Protein AF-A0A813J7F5-F1 (afdb_monomer_lite)

Structure (mmCIF, N/CA/C/O backbone):
data_AF-A0A813J7F5-F1
#
_entry.id   AF-A0A813J7F5-F1
#
loop_
_atom_site.group_PDB
_atom_site.id
_atom_site.type_symbol
_atom_site.label_atom_id
_atom_site.label_alt_id
_atom_site.label_comp_id
_atom_site.label_asym_id
_atom_site.label_entity_id
_atom_site.label_seq_id
_atom_site.pdbx_PDB_ins_code
_atom_site.Cartn_x
_atom_site.Cartn_y
_atom_site.Cartn_z
_atom_site.occupancy
_atom_site.B_iso_or_equiv
_atom_site.auth_seq_id
_atom_site.auth_comp_id
_atom_site.auth_asym_id
_atom_site.auth_atom_id
_atom_site.pdbx_PDB_model_num
ATOM 1 N N . MET A 1 1 ? 12.318 -2.238 -0.661 1.00 79.94 1 MET A N 1
ATOM 2 C CA . MET A 1 1 ? 11.262 -1.235 -0.391 1.00 79.94 1 MET A CA 1
ATOM 3 C C . MET A 1 1 ? 10.010 -1.870 0.189 1.00 79.94 1 MET A C 1
ATOM 5 O O . MET A 1 1 ? 9.597 -1.449 1.256 1.00 79.94 1 MET A O 1
ATOM 9 N N . THR A 1 2 ? 9.482 -2.937 -0.419 1.00 89.25 2 THR A N 1
ATOM 10 C CA . THR A 1 2 ? 8.242 -3.607 0.018 1.00 89.25 2 THR A CA 1
ATOM 11 C C . THR A 1 2 ? 8.204 -3.971 1.503 1.00 89.25 2 THR A C 1
ATOM 13 O O . THR A 1 2 ? 7.215 -3.682 2.153 1.00 89.25 2 THR A O 1
ATOM 16 N N . TYR A 1 3 ? 9.285 -4.516 2.073 1.00 92.06 3 TYR A N 1
ATOM 17 C CA . TYR A 1 3 ? 9.325 -4.882 3.497 1.00 92.06 3 TYR A CA 1
ATOM 18 C C . TYR A 1 3 ? 9.144 -3.683 4.445 1.00 92.06 3 TYR A C 1
ATOM 20 O O . TYR A 1 3 ? 8.334 -3.736 5.362 1.00 92.06 3 TYR A O 1
ATOM 28 N N . VAL A 1 4 ? 9.859 -2.577 4.206 1.00 93.44 4 VAL A N 1
ATOM 29 C CA . VAL A 1 4 ? 9.778 -1.371 5.053 1.00 93.44 4 VAL A CA 1
ATOM 30 C C . VAL A 1 4 ? 8.402 -0.718 4.930 1.00 93.44 4 VAL A C 1
ATOM 32 O O . VAL A 1 4 ? 7.794 -0.359 5.935 1.00 93.44 4 VAL A O 1
ATOM 35 N N . THR A 1 5 ? 7.881 -0.622 3.706 1.00 93.44 5 THR A N 1
ATOM 36 C CA . THR A 1 5 ? 6.537 -0.101 3.438 1.00 93.44 5 THR A CA 1
ATOM 37 C C . THR A 1 5 ? 5.457 -0.983 4.075 1.00 93.44 5 THR A C 1
ATOM 39 O O . THR A 1 5 ? 4.522 -0.463 4.677 1.00 93.44 5 THR A O 1
ATOM 42 N N . ALA A 1 6 ? 5.616 -2.309 4.027 1.00 95.19 6 ALA A N 1
ATOM 43 C CA . ALA A 1 6 ? 4.715 -3.252 4.684 1.00 95.19 6 ALA A CA 1
ATOM 44 C C . ALA A 1 6 ? 4.719 -3.075 6.205 1.00 95.19 6 ALA A C 1
ATOM 46 O O . ALA A 1 6 ? 3.648 -3.042 6.804 1.00 95.19 6 ALA A O 1
ATOM 47 N N . ILE A 1 7 ? 5.891 -2.905 6.832 1.00 95.62 7 ILE A N 1
ATOM 48 C CA . ILE A 1 7 ? 5.987 -2.608 8.270 1.00 95.62 7 ILE A CA 1
ATOM 49 C C . ILE A 1 7 ? 5.227 -1.323 8.599 1.00 95.62 7 ILE A C 1
ATOM 51 O O . ILE A 1 7 ? 4.398 -1.330 9.506 1.00 95.62 7 ILE A O 1
ATOM 55 N N . TYR A 1 8 ? 5.483 -0.246 7.853 1.00 95.44 8 TYR A N 1
ATOM 56 C CA . TYR A 1 8 ? 4.850 1.051 8.085 1.00 95.44 8 TYR A CA 1
ATOM 57 C C . TYR A 1 8 ? 3.318 0.971 8.029 1.00 95.44 8 TYR A C 1
ATOM 59 O O . TYR A 1 8 ? 2.645 1.435 8.951 1.00 95.44 8 TYR A O 1
ATOM 67 N N . PHE A 1 9 ? 2.763 0.348 6.984 1.00 94.88 9 PHE A N 1
ATOM 68 C CA . PHE A 1 9 ? 1.312 0.222 6.845 1.00 94.88 9 PHE A CA 1
ATOM 69 C C . PHE A 1 9 ? 0.712 -0.737 7.867 1.00 94.88 9 PHE A C 1
ATOM 71 O O . PHE A 1 9 ? -0.298 -0.390 8.464 1.00 94.88 9 PHE A O 1
ATOM 78 N N . THR A 1 10 ? 1.356 -1.876 8.143 1.00 95.38 10 THR A N 1
ATOM 79 C CA . THR A 1 10 ? 0.877 -2.817 9.172 1.00 95.38 10 THR A CA 1
ATOM 80 C C . THR A 1 10 ? 0.790 -2.121 10.528 1.00 95.38 10 THR A C 1
ATOM 82 O O . THR A 1 10 ? -0.249 -2.160 11.168 1.00 95.38 10 THR A O 1
ATOM 85 N N . GLN A 1 11 ? 1.845 -1.413 10.948 1.00 94.75 11 GLN A N 1
ATOM 86 C CA . GLN A 1 11 ? 1.847 -0.698 12.228 1.00 94.75 11 GLN A CA 1
ATOM 87 C C . GLN A 1 11 ? 0.780 0.399 12.280 1.00 94.75 11 GLN A C 1
ATOM 89 O O . GLN A 1 11 ? 0.086 0.530 13.286 1.00 94.75 11 GLN A O 1
ATOM 94 N N . SER A 1 12 ? 0.638 1.165 11.196 1.00 94.19 12 SER A N 1
ATOM 95 C CA . SER A 1 12 ? -0.349 2.246 11.116 1.00 94.19 12 SER A CA 1
ATOM 96 C C . SER A 1 12 ? -1.778 1.704 11.180 1.00 94.19 12 SER A C 1
ATOM 98 O O . SER A 1 12 ? -2.596 2.220 11.933 1.00 94.19 12 SER A O 1
ATOM 100 N N . VAL A 1 13 ? -2.064 0.628 10.442 1.00 93.62 13 VAL A N 1
ATOM 101 C CA . VAL A 1 13 ? -3.379 -0.022 10.423 1.00 93.62 13 VAL A CA 1
ATOM 102 C C . VAL A 1 13 ? -3.691 -0.678 11.761 1.00 93.62 13 VAL A C 1
ATOM 104 O O . VAL A 1 13 ? -4.778 -0.463 12.283 1.00 93.62 13 VAL A O 1
ATOM 107 N N . THR A 1 14 ? -2.753 -1.417 12.360 1.00 93.56 14 THR A N 1
ATOM 108 C CA . THR A 1 14 ? -2.957 -2.009 13.690 1.00 93.56 14 THR A CA 1
ATOM 109 C C . THR A 1 14 ? -3.259 -0.931 14.733 1.00 93.56 14 THR A C 1
ATOM 111 O O . THR A 1 14 ? -4.200 -1.088 15.502 1.00 93.56 14 THR A O 1
ATOM 114 N N . ALA A 1 15 ? -2.528 0.191 14.727 1.00 93.19 15 ALA A N 1
ATOM 115 C CA . ALA A 1 15 ? -2.793 1.301 15.641 1.00 93.19 15 ALA A CA 1
ATOM 116 C C . ALA A 1 15 ? -4.198 1.899 15.444 1.00 93.19 15 ALA A C 1
ATOM 118 O O . ALA A 1 15 ? -4.894 2.166 16.424 1.00 93.19 15 ALA A O 1
ATOM 119 N N . THR A 1 16 ? -4.634 2.068 14.191 1.00 91.25 16 THR A N 1
ATOM 120 C CA . THR A 1 16 ? -5.993 2.521 13.872 1.00 91.25 16 THR A CA 1
ATOM 121 C C . THR A 1 16 ? -7.043 1.512 14.334 1.00 91.25 16 THR A C 1
ATOM 123 O O . THR A 1 16 ? -7.972 1.911 15.027 1.00 91.25 16 THR A O 1
ATOM 126 N N . LEU A 1 17 ? -6.895 0.221 14.028 1.00 90.31 17 LEU A N 1
ATOM 127 C CA . LEU A 1 17 ? -7.863 -0.811 14.422 1.00 90.31 17 LEU A CA 1
ATOM 128 C C . LEU A 1 17 ? -8.023 -0.885 15.947 1.00 90.31 17 LEU A C 1
ATOM 130 O O . LEU A 1 17 ? -9.146 -0.816 16.434 1.00 90.31 17 LEU A O 1
ATOM 134 N N . THR A 1 18 ? -6.925 -0.878 16.708 1.00 91.31 18 THR A N 1
ATOM 135 C CA . THR A 1 18 ? -6.985 -0.841 18.181 1.00 91.31 18 THR A CA 1
ATOM 136 C C . THR A 1 18 ? -7.651 0.434 18.710 1.00 91.31 18 THR A C 1
ATOM 138 O O . THR A 1 18 ? -8.311 0.407 19.744 1.00 91.31 18 THR A O 1
ATOM 141 N N . SER A 1 19 ? -7.526 1.570 18.014 1.00 89.25 19 SER A N 1
ATOM 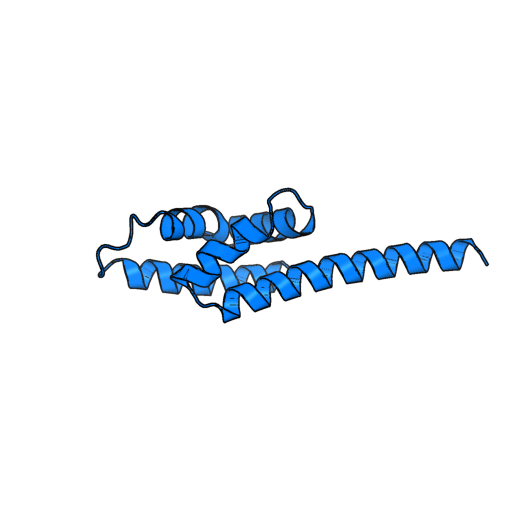142 C CA . SER A 1 19 ? -8.232 2.799 18.408 1.00 89.25 19 SER A CA 1
ATOM 143 C C . SER A 1 19 ? -9.745 2.748 18.152 1.00 89.25 19 SER A C 1
ATOM 145 O O . SER A 1 19 ? -10.496 3.477 18.803 1.00 89.25 19 SER A O 1
ATOM 147 N N . LEU A 1 20 ? -10.197 1.884 17.235 1.00 87.56 20 LEU A N 1
ATOM 148 C CA . LEU A 1 20 ? -11.612 1.691 16.908 1.00 87.56 20 LEU A CA 1
ATOM 149 C C . LEU A 1 20 ? -12.312 0.714 17.866 1.00 87.56 20 LEU A C 1
ATOM 151 O O . LEU A 1 20 ? -13.526 0.827 18.025 1.00 87.56 20 LEU A O 1
ATOM 155 N N . GLU A 1 21 ? -11.562 -0.144 18.575 1.00 84.94 21 GLU A N 1
ATOM 156 C CA . GLU A 1 21 ? -12.063 -1.139 19.551 1.00 84.94 21 GLU A CA 1
ATOM 157 C C . GLU A 1 21 ? -12.828 -0.551 20.767 1.00 84.94 21 GLU A C 1
ATOM 159 O O . GLU A 1 21 ? -13.271 -1.260 21.668 1.00 84.94 21 GLU A O 1
ATOM 164 N N . GLY A 1 22 ? -12.977 0.775 20.837 1.00 80.00 22 GLY A N 1
ATOM 165 C CA . GLY A 1 22 ? -13.755 1.472 21.868 1.00 80.00 22 GLY A CA 1
ATOM 166 C C . GLY A 1 22 ? -14.829 2.417 21.328 1.00 80.00 22 GLY A C 1
ATOM 167 O O . GLY A 1 22 ? -15.550 3.028 22.118 1.00 80.00 22 GLY A O 1
ATOM 168 N N . THR A 1 23 ? -14.940 2.575 20.005 1.00 81.19 23 THR A N 1
ATOM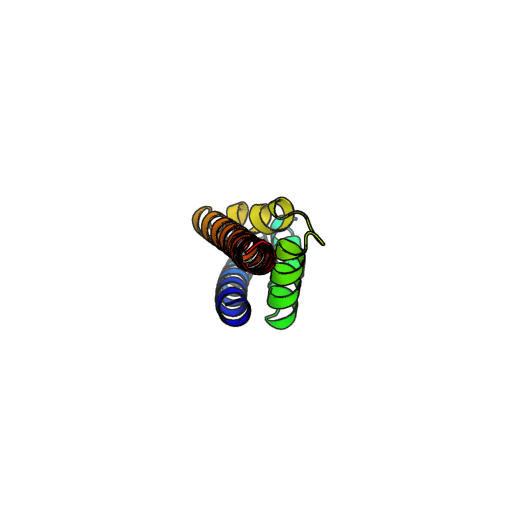 169 C CA . THR A 1 23 ? -15.857 3.540 19.370 1.00 81.19 23 THR A CA 1
ATOM 170 C C . THR A 1 23 ? -17.109 2.885 18.784 1.00 81.19 23 THR A C 1
ATOM 172 O O . THR A 1 23 ? -18.017 3.595 18.353 1.00 81.19 23 THR A O 1
ATOM 175 N N . GLY A 1 24 ? -17.183 1.546 18.778 1.00 75.94 24 GLY A N 1
ATOM 176 C CA . GLY A 1 24 ? -18.279 0.787 18.163 1.00 75.94 24 GLY A CA 1
ATOM 177 C C . GLY A 1 24 ? -18.246 0.791 16.629 1.00 75.94 24 GLY A C 1
ATOM 178 O O . GLY A 1 24 ? -19.236 0.440 15.993 1.00 75.94 24 GLY A O 1
ATOM 179 N N . GLN A 1 25 ? -17.125 1.210 16.031 1.00 77.62 25 GLN A N 1
ATOM 180 C CA . GLN A 1 25 ? -16.921 1.299 14.579 1.00 77.62 25 GLN A CA 1
ATOM 181 C C . GLN A 1 25 ? -16.085 0.130 14.015 1.00 77.62 25 GLN A C 1
ATOM 183 O O . GLN A 1 25 ? -15.701 0.140 12.843 1.00 77.62 25 GLN A O 1
ATOM 188 N N . GLU A 1 26 ? -15.824 -0.876 14.853 1.00 74.25 26 GLU A N 1
ATOM 189 C CA . GLU A 1 26 ? -15.062 -2.099 14.556 1.00 74.25 26 GLU A CA 1
ATOM 190 C C . GLU A 1 26 ? -15.635 -2.881 13.368 1.00 74.25 26 GLU A C 1
ATOM 192 O O . GLU A 1 26 ? -14.884 -3.384 12.538 1.00 74.25 26 GLU A O 1
ATOM 197 N N . ASP A 1 27 ? -16.963 -2.903 13.235 1.00 77.88 27 ASP A N 1
ATOM 198 C CA . ASP A 1 27 ? -17.677 -3.624 12.174 1.00 77.88 27 ASP A CA 1
ATOM 199 C C . ASP A 1 27 ? -17.856 -2.807 10.883 1.00 77.88 27 ASP A C 1
ATOM 201 O O . ASP A 1 27 ? -18.638 -3.173 10.001 1.00 77.88 27 ASP A O 1
ATOM 205 N N . SER A 1 28 ? -17.156 -1.678 10.741 1.00 86.75 28 SER A N 1
ATOM 206 C CA . SER A 1 28 ? -17.183 -0.938 9.478 1.00 86.75 28 SER A CA 1
ATOM 207 C C . SER A 1 28 ? -16.543 -1.754 8.346 1.00 86.75 28 SER A C 1
ATOM 209 O O . SER A 1 28 ? -15.543 -2.447 8.541 1.00 86.75 28 SER A O 1
ATOM 211 N N . SER A 1 29 ? -17.097 -1.642 7.132 1.00 89.19 29 SER A N 1
ATOM 212 C CA . SER A 1 29 ? -16.564 -2.316 5.935 1.00 89.19 29 SER A CA 1
ATOM 213 C C . SER A 1 29 ? -15.086 -2.004 5.704 1.00 89.19 29 SER A C 1
ATOM 215 O O . SER A 1 29 ? -14.313 -2.869 5.302 1.00 89.19 29 SER A O 1
ATOM 217 N N . ASP A 1 30 ? -14.688 -0.768 6.001 1.00 89.56 30 ASP A N 1
ATOM 218 C CA . ASP A 1 30 ? -13.321 -0.299 5.812 1.00 89.56 30 ASP A CA 1
ATOM 219 C C . ASP A 1 30 ? -12.369 -0.912 6.850 1.00 89.56 30 ASP A C 1
ATOM 221 O O . ASP A 1 30 ? -11.218 -1.197 6.520 1.00 89.56 30 ASP A O 1
ATOM 225 N N . ALA A 1 31 ? -12.831 -1.165 8.082 1.00 90.31 31 ALA A N 1
ATOM 226 C CA . ALA A 1 31 ? -12.020 -1.797 9.123 1.00 90.31 31 ALA A CA 1
ATOM 227 C C . ALA A 1 31 ? -11.773 -3.276 8.803 1.00 90.31 31 ALA A C 1
ATOM 229 O O . ALA A 1 31 ? -10.646 -3.760 8.937 1.00 90.31 31 ALA A O 1
ATOM 230 N N . GLN A 1 32 ? -12.797 -3.967 8.292 1.00 91.50 32 GLN A N 1
ATOM 231 C CA . GLN A 1 32 ? -12.658 -5.335 7.789 1.00 91.50 32 GLN A CA 1
ATOM 232 C C . GLN A 1 32 ? -11.684 -5.388 6.607 1.00 91.50 32 GLN A C 1
ATOM 234 O O . GLN A 1 32 ? -10.738 -6.174 6.639 1.00 91.50 32 GLN A O 1
ATOM 239 N N . ALA A 1 33 ? -11.824 -4.486 5.630 1.00 92.94 33 ALA A N 1
ATOM 240 C CA . ALA A 1 33 ? -10.902 -4.402 4.497 1.00 92.94 33 ALA A CA 1
ATOM 241 C C . ALA A 1 33 ? -9.455 -4.108 4.937 1.00 92.94 33 ALA A C 1
ATOM 243 O O . ALA A 1 33 ? -8.515 -4.723 4.435 1.00 92.94 33 ALA A O 1
ATOM 244 N N . LEU A 1 34 ? -9.251 -3.206 5.905 1.00 92.69 34 LEU A N 1
ATOM 245 C CA . LEU A 1 34 ? -7.927 -2.941 6.473 1.00 92.69 34 LEU A CA 1
ATOM 246 C C . LEU A 1 34 ? -7.328 -4.174 7.155 1.00 92.69 34 LEU A C 1
ATOM 248 O O . LEU A 1 34 ? -6.138 -4.439 6.988 1.00 92.69 34 LEU A O 1
ATOM 252 N N . SER A 1 35 ? -8.130 -4.930 7.904 1.00 93.12 35 SER A N 1
ATOM 253 C CA . SER A 1 35 ? -7.690 -6.170 8.548 1.00 93.12 35 SER A CA 1
ATOM 254 C C . SER A 1 35 ? -7.315 -7.244 7.518 1.00 93.12 35 SER A C 1
ATOM 256 O O . SER A 1 35 ? -6.264 -7.877 7.628 1.00 93.12 35 SER A O 1
ATOM 258 N N . GLU A 1 36 ? -8.108 -7.398 6.458 1.00 94.06 36 GLU A N 1
ATOM 259 C CA . GLU A 1 36 ? -7.839 -8.365 5.388 1.00 94.06 36 GLU A CA 1
ATOM 260 C C . GLU A 1 36 ? -6.608 -8.004 4.552 1.00 94.06 36 GLU A C 1
ATOM 262 O O . GLU A 1 36 ? -5.846 -8.890 4.169 1.00 94.06 36 GLU A O 1
ATOM 267 N N . LEU A 1 37 ? -6.386 -6.715 4.280 1.00 93.81 37 LEU A N 1
ATOM 268 C CA . LEU A 1 37 ? -5.296 -6.251 3.417 1.00 93.81 37 LEU A CA 1
ATOM 269 C C . LEU A 1 37 ? -3.993 -5.988 4.180 1.00 93.81 37 LEU A C 1
ATOM 271 O O . LEU A 1 37 ? -2.914 -6.154 3.604 1.00 93.81 37 LEU A O 1
ATOM 275 N N . PHE A 1 38 ? -4.078 -5.584 5.452 1.00 94.50 38 PHE A N 1
ATOM 276 C CA . PHE A 1 38 ? -2.940 -5.115 6.251 1.00 94.50 38 PHE A CA 1
ATOM 277 C C . PHE A 1 38 ? -2.868 -5.692 7.678 1.00 94.50 38 PHE A C 1
ATOM 279 O O . PHE A 1 38 ? -2.069 -5.225 8.492 1.00 94.50 38 PHE A O 1
ATOM 286 N N . GLY A 1 39 ? -3.663 -6.716 8.009 1.00 90.19 39 GLY A N 1
ATOM 287 C CA . GLY A 1 39 ? -3.749 -7.269 9.369 1.00 90.19 39 GLY A CA 1
ATOM 288 C C . GLY A 1 39 ? -2.503 -8.014 9.858 1.00 90.19 39 GLY A C 1
ATOM 289 O O . GLY A 1 39 ? -2.339 -8.238 11.055 1.00 90.19 39 GLY A O 1
ATOM 290 N N . SER A 1 40 ? -1.586 -8.389 8.963 1.00 93.31 40 SER A N 1
ATOM 291 C CA . SER A 1 40 ? -0.275 -8.923 9.347 1.00 93.31 40 SER A CA 1
ATOM 292 C C . SER A 1 40 ? 0.803 -8.499 8.362 1.00 93.31 40 SER A C 1
ATOM 294 O O . SER A 1 40 ? 0.521 -8.234 7.198 1.00 93.31 40 SER A O 1
ATOM 296 N N . LEU A 1 41 ? 2.063 -8.505 8.800 1.00 93.81 41 LEU A N 1
ATOM 297 C CA . LEU A 1 41 ? 3.190 -8.070 7.974 1.00 93.81 41 LEU A CA 1
ATOM 298 C C . LEU A 1 41 ? 3.296 -8.832 6.642 1.00 93.81 41 LEU A C 1
ATOM 300 O O . LEU A 1 41 ? 3.547 -8.227 5.601 1.00 93.81 41 LEU A O 1
ATOM 304 N N . THR A 1 42 ? 3.105 -10.153 6.669 1.00 94.12 42 THR A N 1
ATOM 305 C CA . THR A 1 42 ? 3.174 -10.992 5.464 1.00 94.12 42 THR A CA 1
ATOM 306 C C . THR A 1 42 ? 2.027 -10.685 4.511 1.00 94.12 42 THR A C 1
ATOM 308 O O . THR A 1 42 ? 2.253 -10.574 3.308 1.00 94.12 42 THR A O 1
ATOM 311 N N . ILE A 1 43 ? 0.817 -10.507 5.048 1.00 94.56 43 ILE A N 1
ATOM 312 C CA . ILE A 1 43 ? -0.365 -10.155 4.256 1.00 94.56 43 ILE A CA 1
ATOM 313 C C . ILE A 1 43 ? -0.180 -8.762 3.650 1.00 94.56 43 ILE A C 1
ATOM 315 O O . ILE A 1 43 ? -0.280 -8.629 2.439 1.00 94.56 43 ILE A O 1
ATOM 319 N N . SER A 1 44 ? 0.242 -7.766 4.433 1.00 95.56 44 SER A N 1
ATOM 320 C CA . SER A 1 44 ? 0.576 -6.425 3.939 1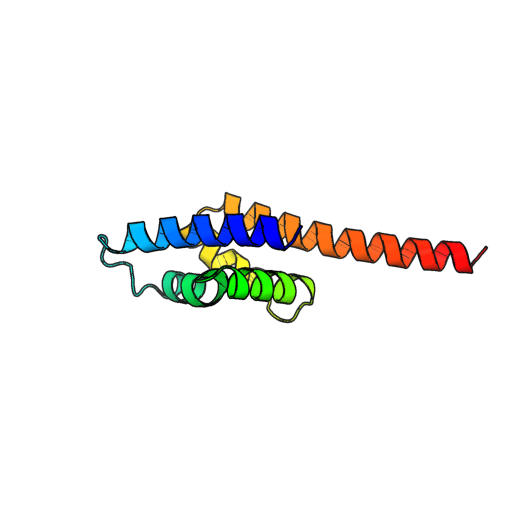.00 95.56 44 SER A CA 1
ATOM 321 C C . SER A 1 44 ? 1.595 -6.466 2.803 1.00 95.56 44 SER A C 1
ATOM 323 O O . SER A 1 44 ? 1.423 -5.807 1.783 1.00 95.56 44 SER A O 1
ATOM 325 N N . ALA A 1 45 ? 2.669 -7.249 2.947 1.00 95.81 45 ALA A N 1
ATOM 326 C CA . ALA A 1 45 ? 3.677 -7.386 1.899 1.00 95.81 45 ALA A CA 1
ATOM 327 C C . ALA A 1 45 ? 3.103 -8.019 0.619 1.00 95.81 45 ALA A C 1
ATOM 329 O O . ALA A 1 45 ? 3.457 -7.585 -0.480 1.00 95.81 45 ALA A O 1
ATOM 330 N N . LEU A 1 46 ? 2.211 -9.006 0.757 1.00 95.50 46 LEU A N 1
ATOM 331 C CA . LEU A 1 46 ? 1.515 -9.634 -0.363 1.00 95.50 46 LEU A CA 1
ATOM 332 C C . LEU A 1 46 ? 0.551 -8.653 -1.044 1.00 95.50 46 LEU A C 1
ATOM 334 O O . LEU A 1 46 ? 0.613 -8.511 -2.260 1.00 95.50 46 LEU A O 1
ATOM 338 N N . SER A 1 47 ? -0.255 -7.923 -0.277 1.00 95.56 47 SER A N 1
ATOM 339 C CA . SER A 1 47 ? -1.190 -6.902 -0.763 1.00 95.56 47 SER A CA 1
ATOM 340 C C . SER A 1 47 ? -0.469 -5.786 -1.525 1.00 95.56 47 SER A C 1
ATOM 342 O O . SER A 1 47 ? -0.874 -5.404 -2.622 1.00 95.56 47 SER A O 1
ATOM 344 N N . LEU A 1 48 ? 0.665 -5.305 -0.999 1.00 94.94 48 LEU A N 1
ATOM 345 C CA . LEU A 1 48 ? 1.517 -4.327 -1.686 1.00 94.94 48 LEU A CA 1
ATOM 346 C C . LEU A 1 48 ? 2.080 -4.879 -3.002 1.00 94.94 48 LEU A C 1
ATOM 348 O O . LEU A 1 48 ? 2.133 -4.163 -4.003 1.00 94.94 48 LEU A O 1
ATOM 352 N N . PHE A 1 49 ? 2.494 -6.148 -3.013 1.00 94.69 49 PHE A N 1
ATOM 353 C CA . PHE A 1 49 ? 2.951 -6.809 -4.231 1.00 94.69 49 PHE A CA 1
ATOM 354 C C . PHE A 1 49 ? 1.816 -6.965 -5.250 1.00 94.69 49 PHE A C 1
ATOM 356 O O . PHE A 1 49 ? 2.019 -6.662 -6.424 1.00 94.69 49 PHE A O 1
ATOM 363 N N . GLN A 1 50 ? 0.619 -7.365 -4.812 1.00 94.69 50 GLN A N 1
ATOM 364 C CA . GLN A 1 50 ? -0.568 -7.453 -5.664 1.00 94.69 50 GLN A CA 1
ATOM 365 C C . GLN A 1 50 ? -0.916 -6.093 -6.275 1.00 94.69 50 GLN A C 1
ATOM 367 O O . GLN A 1 50 ? -1.206 -6.040 -7.467 1.00 94.69 50 GLN A O 1
ATOM 372 N N . GLY A 1 51 ? -0.814 -5.002 -5.512 1.00 94.44 51 GLY A N 1
ATOM 373 C CA . GLY A 1 51 ? -1.038 -3.649 -6.027 1.00 94.44 51 GLY A CA 1
ATOM 374 C C . GLY A 1 51 ? -0.035 -3.232 -7.109 1.00 94.44 51 GLY A C 1
ATOM 375 O O . GLY A 1 51 ? -0.418 -2.606 -8.092 1.00 94.44 51 GLY A O 1
ATOM 376 N N . ILE A 1 52 ? 1.242 -3.615 -6.981 1.00 93.69 52 ILE A N 1
ATOM 377 C CA . ILE A 1 52 ? 2.264 -3.347 -8.014 1.00 93.69 52 ILE A CA 1
ATOM 378 C C . ILE A 1 52 ? 2.059 -4.233 -9.247 1.00 93.69 52 ILE A C 1
ATOM 380 O O . ILE A 1 52 ? 2.192 -3.767 -10.375 1.00 93.69 52 ILE A O 1
ATOM 384 N N . ALA A 1 53 ? 1.764 -5.515 -9.036 1.00 92.94 53 ALA A N 1
ATOM 385 C CA . ALA A 1 53 ? 1.598 -6.491 -10.107 1.00 92.94 53 ALA A CA 1
ATOM 386 C C . ALA A 1 53 ? 0.253 -6.360 -10.850 1.00 92.94 53 ALA A C 1
ATOM 388 O O . ALA A 1 53 ? 0.066 -7.015 -11.873 1.00 92.94 53 ALA A O 1
ATOM 389 N N . GLY A 1 54 ? -0.683 -5.550 -10.340 1.00 90.44 54 GLY A N 1
ATOM 390 C CA . GLY A 1 54 ? -2.043 -5.423 -10.872 1.00 90.44 54 GLY A CA 1
ATOM 391 C C . GLY A 1 54 ? -2.965 -6.597 -10.519 1.00 90.44 54 GLY A C 1
ATOM 392 O O . GLY A 1 54 ? -3.957 -6.824 -11.203 1.00 90.44 54 GLY A O 1
ATOM 393 N N . GLY A 1 55 ? -2.638 -7.367 -9.476 1.00 93.00 55 GLY A N 1
ATOM 394 C CA . GLY A 1 55 ? -3.476 -8.460 -8.969 1.00 93.00 55 GLY A CA 1
ATOM 395 C C . GLY A 1 55 ? -4.692 -7.986 -8.162 1.00 93.00 55 GLY A C 1
ATOM 396 O O . GLY A 1 55 ? -5.662 -8.727 -8.038 1.00 93.00 55 GLY A O 1
ATOM 397 N N . ILE A 1 56 ? -4.642 -6.761 -7.638 1.00 94.06 56 ILE A N 1
ATOM 398 C CA . ILE A 1 56 ? -5.766 -6.033 -7.039 1.00 94.06 56 ILE A CA 1
ATOM 399 C C . ILE A 1 56 ? -5.712 -4.585 -7.534 1.00 94.06 56 ILE A C 1
ATOM 401 O O . ILE A 1 56 ? -4.621 -4.071 -7.804 1.00 94.06 56 ILE A O 1
ATOM 405 N N . ASP A 1 57 ? -6.865 -3.927 -7.666 1.00 94.38 57 ASP A N 1
ATOM 406 C CA . ASP A 1 57 ? -6.894 -2.507 -8.008 1.00 94.38 57 ASP A CA 1
ATOM 407 C C . ASP A 1 57 ? -6.241 -1.694 -6.877 1.00 94.38 57 ASP A C 1
ATOM 409 O O . ASP A 1 57 ? -6.546 -1.854 -5.692 1.00 94.38 57 ASP A O 1
ATOM 413 N N . TRP A 1 58 ? -5.320 -0.801 -7.239 1.00 93.56 58 TRP A N 1
ATOM 414 C CA . TRP A 1 58 ? -4.658 0.091 -6.287 1.00 93.56 58 TRP A CA 1
ATOM 415 C C . TRP A 1 58 ? -5.668 0.978 -5.548 1.00 93.56 58 TRP A C 1
ATOM 417 O O . TRP A 1 58 ? -5.422 1.359 -4.404 1.00 93.56 58 TRP A O 1
ATOM 427 N N . LYS A 1 59 ? -6.814 1.283 -6.165 1.00 93.12 59 LYS A N 1
ATOM 428 C CA . LYS A 1 59 ? -7.906 2.034 -5.545 1.00 93.12 59 LYS A CA 1
ATOM 429 C C . LYS A 1 59 ? -8.493 1.283 -4.350 1.00 93.12 59 LYS A C 1
ATOM 431 O O . LYS A 1 59 ? -8.760 1.908 -3.324 1.00 93.12 59 LYS A O 1
ATOM 436 N N . ASP A 1 60 ? -8.650 -0.032 -4.459 1.00 93.88 60 ASP A N 1
ATOM 437 C CA . ASP A 1 60 ? -9.227 -0.863 -3.398 1.00 93.88 60 ASP A CA 1
ATOM 438 C C . ASP A 1 60 ? -8.278 -0.985 -2.199 1.00 93.88 60 ASP A C 1
ATOM 440 O O . ASP A 1 60 ? -8.729 -1.037 -1.058 1.00 93.88 60 ASP A O 1
ATOM 444 N N . LEU A 1 61 ? -6.963 -0.916 -2.433 1.00 93.81 61 LEU A N 1
ATOM 445 C CA . LEU A 1 61 ? -5.969 -0.801 -1.362 1.00 93.81 61 LEU A CA 1
ATOM 446 C C . LEU A 1 61 ? -5.999 0.574 -0.676 1.00 93.81 61 LEU A C 1
ATOM 448 O O . LEU A 1 61 ? -5.841 0.673 0.540 1.00 93.81 61 LEU A O 1
ATOM 452 N N . VAL A 1 62 ? -6.159 1.648 -1.452 1.00 95.06 62 VAL A N 1
ATOM 453 C CA . VAL A 1 62 ? -6.008 3.034 -0.978 1.00 95.06 62 VAL A CA 1
ATOM 454 C C . VAL A 1 62 ? -7.249 3.549 -0.247 1.00 95.06 62 VAL A C 1
ATOM 456 O O . VAL A 1 62 ? -7.099 4.252 0.752 1.00 95.06 62 VAL A O 1
ATOM 459 N N . ASN A 1 63 ? -8.458 3.212 -0.704 1.00 94.44 63 ASN A N 1
ATOM 460 C CA . ASN A 1 63 ? -9.710 3.693 -0.102 1.00 94.44 63 ASN A CA 1
ATOM 461 C C . ASN A 1 63 ? -9.799 3.454 1.420 1.00 94.44 63 ASN A C 1
ATOM 463 O O . ASN A 1 63 ? -9.985 4.431 2.149 1.00 94.44 63 ASN A O 1
ATOM 467 N N . PRO A 1 64 ? -9.620 2.221 1.938 1.00 93.69 64 PRO A N 1
ATOM 468 C CA . PRO A 1 64 ? -9.747 1.972 3.373 1.00 93.69 64 PRO A CA 1
ATOM 469 C C . PRO A 1 64 ? -8.645 2.683 4.184 1.00 93.69 64 PRO A C 1
ATOM 471 O O . PRO A 1 64 ? -8.892 3.174 5.286 1.00 93.69 64 PRO A O 1
ATOM 474 N N . LEU A 1 65 ? -7.447 2.846 3.606 1.00 93.00 65 LEU A N 1
ATOM 475 C CA . LEU A 1 65 ? -6.356 3.638 4.188 1.00 93.00 65 LEU A CA 1
ATOM 476 C C . LEU A 1 65 ? -6.706 5.130 4.287 1.00 93.00 65 LEU A C 1
ATOM 478 O O . LEU A 1 65 ? -6.431 5.758 5.310 1.00 93.00 65 LEU A O 1
ATOM 482 N N . MET A 1 66 ? -7.313 5.705 3.247 1.00 94.19 66 MET A N 1
ATOM 483 C CA . MET A 1 66 ? -7.710 7.116 3.239 1.00 94.19 66 MET A CA 1
ATOM 484 C C . MET A 1 66 ? -8.852 7.410 4.209 1.00 94.19 66 MET A C 1
ATOM 486 O O . MET A 1 66 ? -8.840 8.468 4.841 1.00 94.19 66 MET A O 1
ATOM 490 N N . ASN A 1 67 ? -9.809 6.488 4.320 1.00 91.94 67 ASN A N 1
ATOM 491 C CA . ASN A 1 67 ? -11.016 6.674 5.119 1.00 91.94 67 ASN A CA 1
ATOM 492 C C . ASN A 1 67 ? -10.764 6.510 6.622 1.00 91.94 67 ASN A C 1
ATOM 494 O O . ASN A 1 67 ? -11.295 7.294 7.406 1.00 91.94 67 ASN A O 1
ATOM 498 N N . LEU A 1 68 ? -9.960 5.517 7.024 1.00 90.56 68 LEU A N 1
ATOM 499 C CA . LEU A 1 68 ? -9.775 5.178 8.441 1.00 90.56 68 LEU A CA 1
ATOM 500 C C . LEU A 1 68 ? -8.414 5.571 9.020 1.00 90.56 68 LEU A C 1
ATOM 502 O O . LEU A 1 68 ? -8.337 5.872 10.208 1.00 90.56 68 LEU A O 1
ATOM 506 N N . VAL A 1 69 ? -7.340 5.572 8.222 1.00 90.81 69 VAL A N 1
ATOM 507 C CA . VAL A 1 69 ? -5.992 5.895 8.726 1.00 90.81 69 VAL A CA 1
ATOM 508 C C . VAL A 1 69 ? -5.682 7.370 8.503 1.00 90.81 69 VAL A C 1
ATOM 510 O O . VAL A 1 69 ? -5.563 8.138 9.455 1.00 90.81 69 VAL A O 1
ATOM 513 N N . SER A 1 70 ? -5.506 7.776 7.244 1.00 92.12 70 SER A N 1
ATOM 514 C CA . SER A 1 70 ? -5.387 9.179 6.837 1.00 92.12 70 SER A CA 1
ATOM 515 C C . SER A 1 70 ? -5.309 9.310 5.309 1.00 92.12 70 SER A C 1
ATOM 517 O O . SER A 1 70 ? -4.724 8.450 4.642 1.00 92.12 70 SER A O 1
ATOM 519 N N . PRO A 1 71 ? -5.749 10.445 4.732 1.00 92.62 71 PRO A N 1
ATOM 520 C CA . PRO A 1 71 ? -5.544 10.737 3.311 1.00 92.62 71 PRO A CA 1
ATOM 521 C C . PRO A 1 71 ? -4.067 10.696 2.882 1.00 92.62 71 PRO A C 1
ATOM 523 O O . PRO A 1 71 ? -3.741 10.278 1.772 1.00 92.62 71 PRO A O 1
ATOM 526 N N . TRP A 1 72 ? -3.156 11.093 3.778 1.00 93.75 72 TRP A N 1
ATOM 527 C CA . TRP A 1 72 ? -1.712 11.080 3.533 1.00 93.75 72 TRP A CA 1
ATOM 528 C C . TRP A 1 72 ? -1.142 9.665 3.408 1.00 93.75 72 TRP A C 1
ATOM 530 O O . TRP A 1 72 ? -0.276 9.439 2.563 1.00 93.75 72 TRP A O 1
ATOM 540 N N . ALA A 1 73 ? -1.644 8.708 4.194 1.00 93.12 73 ALA A N 1
ATOM 541 C CA . ALA A 1 73 ? -1.245 7.306 4.082 1.00 93.12 73 ALA A CA 1
ATOM 542 C C . ALA A 1 73 ? -1.619 6.731 2.705 1.00 93.12 73 ALA A C 1
ATOM 544 O O . ALA A 1 73 ? -0.802 6.058 2.074 1.00 93.12 73 ALA A O 1
ATOM 545 N N . GLY A 1 74 ? -2.809 7.075 2.200 1.00 93.75 74 GLY A N 1
ATOM 546 C CA . GLY A 1 74 ? -3.230 6.726 0.842 1.00 93.75 74 GLY A CA 1
ATOM 547 C C . GLY A 1 74 ? -2.318 7.319 -0.237 1.00 93.75 74 GLY A C 1
ATOM 548 O O . GLY A 1 74 ? -1.869 6.601 -1.129 1.00 93.75 74 GLY A O 1
ATOM 549 N N . LEU A 1 75 ? -1.966 8.604 -0.124 1.00 94.75 75 LEU A N 1
ATOM 550 C CA . LEU A 1 75 ? -1.048 9.260 -1.065 1.00 94.75 75 LEU A CA 1
ATOM 551 C C . LEU A 1 75 ? 0.340 8.596 -1.082 1.00 94.75 75 LEU A C 1
ATOM 553 O O . LEU A 1 75 ? 0.928 8.410 -2.149 1.00 94.75 75 LEU A O 1
ATOM 557 N N . LEU A 1 76 ? 0.853 8.209 0.089 1.00 94.62 76 LEU A N 1
ATOM 558 C CA . LEU A 1 76 ? 2.135 7.515 0.221 1.00 94.62 76 LEU A CA 1
ATOM 559 C C . LEU A 1 76 ? 2.094 6.145 -0.473 1.00 94.62 76 LEU A C 1
ATOM 561 O O . LEU A 1 76 ? 3.038 5.790 -1.183 1.00 94.62 76 LEU A O 1
ATOM 565 N N . LEU A 1 77 ? 0.986 5.408 -0.340 1.00 94.69 77 LEU A N 1
ATOM 566 C CA . LEU A 1 77 ? 0.790 4.127 -1.020 1.00 94.69 77 LEU A CA 1
ATOM 567 C C . LEU A 1 77 ? 0.759 4.283 -2.549 1.00 94.69 77 LEU A C 1
ATOM 569 O O . LEU A 1 77 ? 1.448 3.546 -3.255 1.00 94.69 77 LEU A O 1
ATOM 573 N N . VAL A 1 78 ? 0.016 5.268 -3.062 1.00 95.50 78 VAL A N 1
ATOM 574 C CA . VAL A 1 78 ? -0.026 5.567 -4.505 1.00 95.50 78 VAL A CA 1
ATOM 575 C C . VAL A 1 78 ? 1.365 5.932 -5.023 1.00 95.50 78 VAL A C 1
ATOM 577 O O . VAL A 1 78 ? 1.796 5.411 -6.052 1.00 95.50 78 VAL A O 1
ATOM 580 N N . GLY A 1 79 ? 2.101 6.776 -4.294 1.00 95.38 79 GLY A N 1
ATOM 581 C CA . GLY A 1 79 ? 3.476 7.136 -4.640 1.00 95.38 79 GLY A CA 1
ATOM 582 C C . GLY A 1 79 ? 4.412 5.925 -4.678 1.00 95.38 79 GLY A C 1
ATOM 583 O O . GLY A 1 79 ? 5.223 5.805 -5.597 1.00 95.38 79 GLY A O 1
ATOM 584 N N . TYR A 1 80 ? 4.268 4.994 -3.730 1.00 94.69 80 TYR A N 1
ATOM 585 C CA . TYR A 1 80 ? 5.018 3.738 -3.711 1.00 94.69 80 TYR A CA 1
ATOM 586 C C . TYR A 1 80 ? 4.735 2.868 -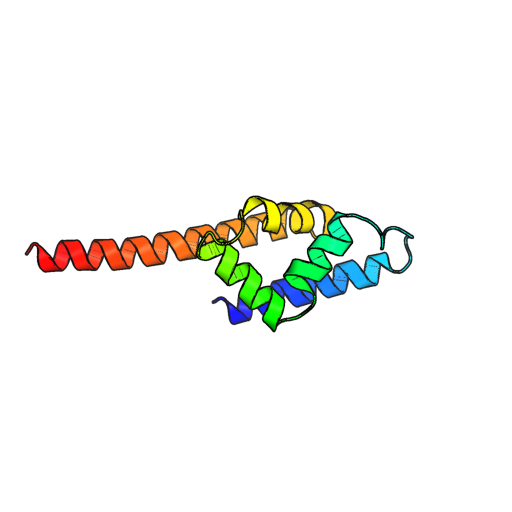4.947 1.00 94.69 80 TYR A C 1
ATOM 588 O O . TYR A 1 80 ? 5.683 2.407 -5.590 1.00 94.69 80 TYR A O 1
ATOM 596 N N . ILE A 1 81 ? 3.461 2.686 -5.314 1.00 95.19 81 ILE A N 1
ATOM 597 C CA . ILE A 1 81 ? 3.061 1.900 -6.494 1.00 95.19 81 ILE A CA 1
ATOM 598 C C . ILE A 1 81 ? 3.583 2.561 -7.777 1.00 95.19 81 ILE A C 1
ATOM 600 O O . ILE A 1 81 ? 4.232 1.902 -8.591 1.00 95.19 81 ILE A O 1
ATOM 604 N N . ALA A 1 82 ? 3.377 3.872 -7.935 1.00 95.38 82 ALA A N 1
ATOM 605 C CA . ALA A 1 82 ? 3.848 4.622 -9.097 1.00 95.38 82 ALA A CA 1
ATOM 606 C C . ALA A 1 82 ? 5.375 4.551 -9.244 1.00 95.38 82 ALA A C 1
ATOM 608 O O . ALA A 1 82 ? 5.880 4.285 -10.333 1.00 95.38 82 ALA A O 1
ATOM 609 N N . PHE A 1 83 ? 6.118 4.728 -8.147 1.00 95.19 83 PHE A N 1
ATOM 610 C CA . PHE A 1 83 ? 7.574 4.610 -8.153 1.00 95.19 83 PHE A CA 1
ATOM 611 C C . PHE A 1 83 ? 8.035 3.207 -8.562 1.00 95.19 83 PHE A C 1
ATOM 613 O O . PHE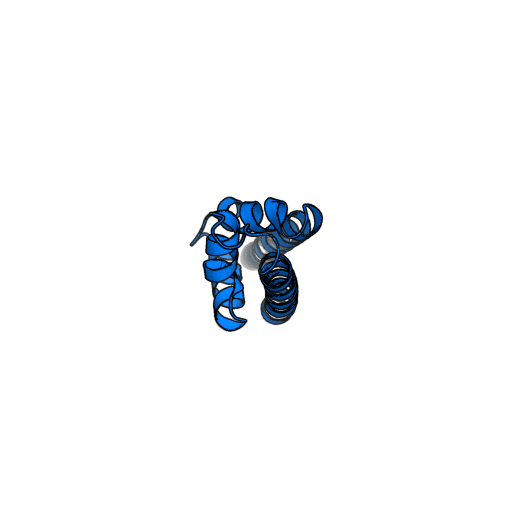 A 1 83 ? 8.943 3.088 -9.382 1.00 95.19 83 PHE A O 1
ATOM 620 N N . ALA A 1 84 ? 7.410 2.151 -8.033 1.00 94.62 84 ALA A N 1
ATOM 621 C CA . ALA A 1 84 ? 7.757 0.775 -8.383 1.00 94.62 84 ALA A CA 1
ATOM 622 C C . ALA A 1 84 ? 7.527 0.489 -9.877 1.00 94.62 84 ALA A C 1
ATOM 624 O O . ALA A 1 84 ? 8.418 -0.045 -10.539 1.00 94.62 84 ALA A O 1
ATOM 625 N N . ILE A 1 85 ? 6.377 0.901 -10.419 1.00 93.81 85 ILE A N 1
ATOM 626 C CA . ILE A 1 85 ? 6.049 0.731 -11.841 1.00 93.81 85 ILE A CA 1
ATOM 627 C C . ILE A 1 85 ? 7.029 1.519 -12.718 1.00 93.81 85 ILE A C 1
ATOM 629 O O . ILE A 1 85 ? 7.598 0.960 -13.655 1.00 93.81 85 ILE A O 1
ATOM 633 N N . LEU A 1 86 ? 7.283 2.793 -12.401 1.00 95.25 86 LEU A N 1
ATOM 634 C CA . LEU A 1 86 ? 8.217 3.632 -13.160 1.00 95.25 86 LEU A CA 1
ATOM 635 C C . LEU A 1 86 ? 9.654 3.103 -13.095 1.00 95.25 86 LEU A C 1
ATOM 637 O O . LEU A 1 86 ? 10.354 3.121 -14.104 1.00 95.25 86 LEU A O 1
ATOM 641 N N . ALA A 1 87 ? 10.096 2.597 -11.942 1.00 94.88 87 ALA A N 1
ATOM 642 C CA . ALA A 1 87 ? 11.416 1.992 -11.802 1.00 94.88 87 ALA A CA 1
ATOM 643 C C . ALA A 1 87 ? 11.570 0.765 -12.714 1.00 94.88 87 ALA A C 1
ATOM 645 O O . ALA A 1 87 ? 12.567 0.661 -13.428 1.00 94.88 87 ALA A O 1
ATOM 646 N N . VAL A 1 88 ? 10.571 -0.124 -12.746 1.00 93.44 88 VAL A N 1
ATOM 647 C CA . VAL A 1 88 ? 10.568 -1.289 -13.647 1.00 93.44 88 VAL A CA 1
ATOM 648 C C . VAL A 1 88 ? 10.555 -0.845 -15.110 1.00 93.44 88 VAL A C 1
ATOM 650 O O . VAL A 1 88 ? 11.371 -1.321 -15.897 1.00 93.44 88 VAL A O 1
ATOM 653 N N . MET A 1 89 ? 9.696 0.113 -15.468 1.00 94.12 89 MET A N 1
ATOM 654 C CA . MET A 1 89 ? 9.629 0.662 -16.826 1.00 94.12 89 MET A CA 1
ATOM 655 C C . MET A 1 89 ? 10.959 1.278 -17.271 1.00 94.12 89 MET A C 1
ATOM 657 O O . MET A 1 89 ? 11.378 1.063 -18.407 1.00 94.12 89 MET A O 1
ATOM 661 N N . ASN A 1 90 ? 11.652 1.994 -16.384 1.00 94.31 90 ASN A N 1
ATOM 662 C CA . ASN A 1 90 ? 12.953 2.591 -16.681 1.00 94.31 90 ASN A CA 1
ATOM 663 C C . ASN A 1 90 ? 14.032 1.526 -16.915 1.00 94.31 90 ASN A C 1
ATOM 665 O O . ASN A 1 90 ? 14.815 1.660 -17.853 1.00 94.31 90 ASN A O 1
ATOM 669 N N . VAL A 1 91 ? 14.052 0.452 -16.117 1.00 95.19 91 VAL A N 1
ATOM 670 C CA . VAL A 1 91 ? 14.984 -0.675 -16.311 1.00 95.19 91 VAL A CA 1
ATOM 671 C C . VAL A 1 91 ? 14.726 -1.366 -17.649 1.00 95.19 91 VAL A C 1
ATOM 673 O O . VAL A 1 91 ? 15.653 -1.575 -18.428 1.00 95.19 91 VAL A O 1
ATOM 676 N N . VAL A 1 92 ? 13.463 -1.675 -17.946 1.00 94.75 92 VAL A N 1
ATOM 677 C CA . VAL A 1 92 ? 13.069 -2.336 -19.196 1.00 94.75 92 VAL A CA 1
ATOM 678 C C . VAL A 1 92 ? 13.399 -1.461 -20.408 1.00 94.75 92 VAL A C 1
ATOM 680 O O . VAL A 1 92 ? 13.983 -1.942 -21.376 1.00 94.75 92 VAL A O 1
ATOM 683 N N . THR A 1 93 ? 13.092 -0.165 -20.342 1.00 94.06 93 THR A N 1
ATOM 684 C CA . THR A 1 93 ? 13.410 0.787 -21.417 1.00 94.06 93 THR A CA 1
ATOM 685 C C . THR A 1 93 ? 14.919 0.905 -21.624 1.00 94.06 93 THR A C 1
ATOM 687 O O . THR A 1 93 ? 15.373 0.879 -22.764 1.00 94.06 93 THR A O 1
ATOM 690 N N . GLY A 1 94 ? 15.705 0.970 -20.542 1.00 94.69 94 GLY A N 1
ATOM 691 C CA . GLY A 1 94 ? 17.168 0.998 -20.612 1.00 94.69 94 GLY A CA 1
ATOM 692 C C . GLY A 1 94 ? 17.747 -0.219 -21.335 1.00 94.69 94 GLY A C 1
ATOM 693 O O . GLY A 1 94 ? 18.576 -0.056 -22.227 1.00 94.69 94 GLY A O 1
ATOM 694 N N . LEU A 1 95 ? 17.237 -1.418 -21.032 1.00 95.00 95 LEU A N 1
ATOM 695 C CA . LEU A 1 95 ? 17.639 -2.650 -21.719 1.00 95.00 95 LEU A CA 1
ATOM 696 C C . LEU A 1 95 ? 17.312 -2.615 -23.217 1.00 95.00 95 LEU A C 1
ATOM 698 O O . LEU A 1 95 ? 18.120 -3.049 -24.034 1.00 95.00 95 LEU A O 1
ATOM 702 N N . PHE A 1 96 ? 16.141 -2.109 -23.606 1.00 93.25 96 PHE A N 1
ATOM 703 C CA . PHE A 1 96 ? 15.789 -2.007 -25.025 1.00 93.25 96 PHE A CA 1
ATOM 704 C C . PHE A 1 96 ? 16.675 -1.016 -25.782 1.00 93.25 96 PHE A C 1
ATOM 706 O O . PHE A 1 96 ? 17.047 -1.289 -26.920 1.00 93.25 96 PHE A O 1
ATOM 713 N N . VAL A 1 97 ? 17.033 0.105 -25.152 1.00 94.81 97 VAL A N 1
ATOM 714 C CA . VAL A 1 97 ? 17.942 1.097 -25.741 1.00 94.81 97 VAL A CA 1
ATOM 715 C C . VAL A 1 97 ? 19.346 0.516 -25.921 1.00 94.81 97 VAL A C 1
ATOM 717 O O . VAL A 1 97 ? 19.956 0.739 -26.961 1.00 94.81 97 VAL A O 1
ATOM 720 N N . GLU A 1 98 ? 19.837 -0.264 -24.956 1.00 94.25 98 GLU A N 1
ATOM 721 C CA . GLU A 1 98 ? 21.152 -0.910 -25.037 1.00 94.25 98 GLU A CA 1
ATOM 722 C C . GLU A 1 98 ? 21.222 -1.980 -26.135 1.00 94.25 98 GLU A C 1
ATOM 724 O O . GLU A 1 98 ? 22.211 -2.043 -26.852 1.00 94.25 98 GLU A O 1
ATOM 729 N N . ASN A 1 99 ? 20.159 -2.766 -26.338 1.00 88.75 99 ASN A N 1
ATOM 730 C CA . ASN A 1 99 ? 20.118 -3.775 -27.407 1.00 88.75 99 ASN A CA 1
ATOM 731 C C . ASN A 1 99 ? 19.972 -3.190 -28.826 1.00 88.75 99 ASN A C 1
ATOM 733 O O . ASN A 1 99 ? 20.134 -3.921 -29.802 1.00 88.75 99 ASN A O 1
ATOM 737 N N . ALA A 1 100 ? 19.594 -1.915 -28.955 1.00 84.81 100 ALA A N 1
ATOM 738 C CA . ALA A 1 100 ? 19.418 -1.246 -30.245 1.00 84.81 100 ALA A CA 1
ATOM 739 C C . ALA A 1 100 ? 20.690 -0.535 -30.751 1.00 84.81 100 ALA A C 1
ATOM 741 O O . ALA A 1 100 ? 20.700 -0.093 -31.903 1.00 84.81 100 ALA A O 1
ATOM 742 N N . MET A 1 101 ? 21.718 -0.397 -29.902 1.00 71.44 101 MET A N 1
ATOM 743 C CA . MET A 1 101 ? 23.039 0.157 -30.241 1.00 71.44 101 MET A CA 1
ATOM 744 C C . MET A 1 101 ? 24.005 -0.937 -30.694 1.00 71.44 101 MET A C 1
ATOM 746 O O . MET A 1 101 ? 24.806 -0.637 -31.607 1.00 71.44 101 MET A O 1
#

pLDDT: mean 91.98, std 4.91, range [71.44, 95.81]

Sequence (101 aa):
MTYVTAIYFTQSVTATLTSLEGTGQEDSSDAQALSELFGSLTISALSLFQGIAGGIDWKDLVNPLMNLVSPWAGLLLVGYIAFAILAVMNVVTGLFVENAM

Secondary structure (DSSP, 8-state):
-HHHHHHHHHHHHHHHHHHHTTTT-TT-HHHHHHHHHHSSHHHHHHHHHHHHHTSS-HHHHHHHIIIII-HHHHHHHHHHHHHHHHHHHHHHHHHHHHHT-

Foldseek 3Di:
DLQVLLVVLLVLLVVLLVVCVPVVCNPPPLNVLSCQCRVDSVSVSVNLVCCLVVVDPLCSVLVSCCPRRHNVSSVVSVVSSVVSNVVVVVVV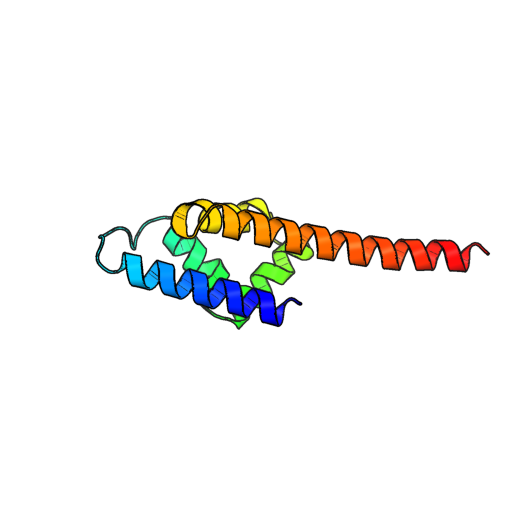VVVVVVVVD

Radius of gyration: 16.07 Å; chains: 1; bounding box: 41×22×52 Å

Organism: Polarella glacialis (NCBI:txid89957)